Protein AF-A0A4Q6DXS8-F1 (afdb_monomer)

Secondary structure (DSSP, 8-state):
-HHHHHHHHHHHHHHHHHHHHHHHHHHH--S-TT-EEEEEETTEEEEEEEEEE-SSEEEEEEGGG-EEEEEHHHHTTSEEEESSGGG--EEEEEEEEEETTS-HHHHHHHHHHHHHT-TTB-SSSPPEEEEEEE-SSEEEEEEEEEE-------TTTT-

Structure (mmCIF, N/CA/C/O backbone):
data_AF-A0A4Q6DXS8-F1
#
_entry.id   AF-A0A4Q6DXS8-F1
#
loop_
_atom_site.group_PDB
_atom_site.id
_atom_site.type_symbol
_atom_site.label_atom_id
_atom_site.label_alt_id
_atom_site.label_comp_id
_atom_site.label_asym_id
_atom_site.label_entity_id
_atom_site.label_seq_id
_atom_site.pdbx_PDB_ins_code
_atom_site.Cartn_x
_atom_site.Cartn_y
_atom_site.Cartn_z
_atom_site.occupancy
_atom_site.B_iso_or_equiv
_atom_site.auth_seq_id
_atom_site.auth_comp_id
_atom_site.auth_asym_id
_atom_site.auth_atom_id
_atom_site.pdbx_PDB_model_num
ATOM 1 N N . SER A 1 1 ? -21.054 8.122 45.263 1.00 76.19 1 SER A N 1
ATOM 2 C CA . SER A 1 1 ? -19.666 8.459 45.643 1.00 76.19 1 SER A CA 1
ATOM 3 C C . SER A 1 1 ? -18.834 8.708 44.399 1.00 76.19 1 SER A C 1
ATOM 5 O O . SER A 1 1 ? -18.835 7.849 43.529 1.00 76.19 1 SER A O 1
ATOM 7 N N . ALA A 1 2 ? -18.135 9.845 44.302 1.00 85.38 2 ALA A N 1
ATOM 8 C CA . ALA A 1 2 ? -17.324 10.220 43.131 1.00 85.38 2 ALA A CA 1
ATOM 9 C C . ALA A 1 2 ? -16.310 9.135 42.710 1.00 85.38 2 ALA A C 1
ATOM 11 O O . ALA A 1 2 ? -16.113 8.892 41.526 1.00 85.38 2 ALA A O 1
ATOM 12 N N . VAL A 1 3 ? -15.748 8.411 43.683 1.00 88.06 3 VAL A N 1
ATOM 13 C CA . VAL A 1 3 ? -14.822 7.286 43.464 1.00 88.06 3 VAL A CA 1
ATOM 14 C C . VAL A 1 3 ? -15.449 6.165 42.624 1.00 88.06 3 VAL A C 1
ATOM 16 O O . VAL A 1 3 ? -14.801 5.632 41.731 1.00 88.06 3 VAL A O 1
ATOM 19 N N . PHE A 1 4 ? -16.724 5.838 42.854 1.00 89.06 4 PHE A N 1
ATOM 20 C CA . PHE A 1 4 ? -17.423 4.789 42.104 1.00 89.06 4 PHE A CA 1
ATOM 21 C C . PHE A 1 4 ? -17.613 5.178 40.631 1.00 89.06 4 PHE A C 1
ATOM 23 O O . PHE A 1 4 ? -17.382 4.367 39.739 1.00 89.06 4 PHE A O 1
ATOM 30 N N . SER A 1 5 ? -17.945 6.446 40.366 1.00 89.31 5 SER A N 1
ATOM 31 C CA . SER A 1 5 ? -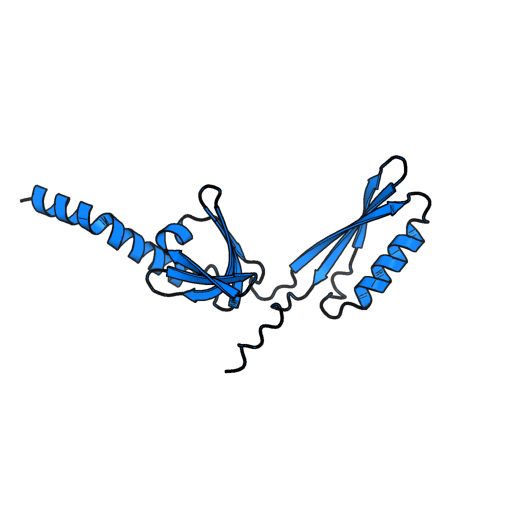18.051 6.981 39.005 1.00 89.31 5 SER A CA 1
ATOM 32 C C . SER A 1 5 ? -16.705 6.977 38.271 1.00 89.31 5 SER A C 1
ATOM 34 O O . SER A 1 5 ? -16.664 6.651 37.088 1.00 89.31 5 SER A O 1
ATOM 36 N N . VAL A 1 6 ? -15.601 7.283 38.965 1.00 91.44 6 VAL A N 1
ATOM 37 C CA . VAL A 1 6 ? -14.244 7.226 38.391 1.00 91.44 6 VAL A CA 1
ATOM 38 C C . VAL A 1 6 ? -13.851 5.792 38.034 1.00 91.44 6 VAL A C 1
ATOM 40 O O . VAL A 1 6 ? -13.350 5.561 36.938 1.00 91.44 6 VAL A O 1
ATOM 43 N N . ILE A 1 7 ? -14.125 4.819 38.910 1.00 91.69 7 ILE A N 1
ATOM 44 C CA . ILE A 1 7 ? -13.831 3.399 38.653 1.00 91.69 7 ILE A CA 1
ATOM 45 C C . ILE A 1 7 ? -14.595 2.894 37.423 1.00 91.69 7 ILE A C 1
ATOM 47 O O . ILE A 1 7 ? -14.007 2.244 36.561 1.00 91.69 7 ILE A O 1
ATOM 51 N N . ILE A 1 8 ? -15.883 3.234 37.305 1.00 91.06 8 ILE A N 1
ATOM 52 C CA . ILE A 1 8 ? -16.688 2.884 36.125 1.00 91.06 8 ILE A CA 1
ATOM 53 C C . ILE A 1 8 ? -16.129 3.550 34.863 1.00 91.06 8 ILE A C 1
ATOM 55 O O . ILE A 1 8 ? -16.018 2.897 33.827 1.00 91.06 8 ILE A O 1
ATOM 59 N N . GLY A 1 9 ? -15.748 4.828 34.943 1.00 89.12 9 GLY A N 1
ATOM 60 C CA . GLY A 1 9 ? -15.155 5.553 33.820 1.00 89.12 9 GLY A CA 1
ATOM 61 C C . GLY A 1 9 ? -13.860 4.910 33.320 1.00 89.12 9 GLY A C 1
ATOM 62 O O . GLY A 1 9 ? -13.707 4.706 32.120 1.00 89.12 9 GLY A O 1
ATOM 63 N N . LEU A 1 10 ? -12.968 4.523 34.235 1.00 90.12 10 LEU A N 1
ATOM 64 C CA . LEU A 1 10 ? -11.721 3.826 33.908 1.00 90.12 10 LEU A CA 1
ATOM 65 C C . LEU A 1 10 ? -11.979 2.440 33.302 1.00 90.12 10 LEU A C 1
ATOM 67 O O . LEU A 1 10 ? -11.331 2.072 32.327 1.00 90.12 10 LEU A O 1
ATOM 71 N N . ALA A 1 11 ? -12.961 1.695 33.821 1.00 89.62 11 ALA A N 1
ATOM 72 C CA . ALA A 1 11 ? -13.328 0.386 33.280 1.00 89.62 11 ALA A CA 1
ATOM 73 C C . ALA A 1 11 ? -13.914 0.469 31.857 1.00 89.62 11 ALA A C 1
ATOM 75 O O . ALA A 1 11 ? -13.703 -0.427 31.043 1.00 89.62 11 ALA A O 1
ATOM 76 N N . LEU A 1 12 ? -14.645 1.545 31.544 1.00 90.94 12 LEU A N 1
ATOM 77 C CA . LEU A 1 12 ? -15.264 1.757 30.232 1.00 90.94 12 LEU A CA 1
ATOM 78 C C . LEU A 1 12 ? -14.372 2.503 29.236 1.00 90.94 12 LEU A C 1
ATOM 80 O O . LEU A 1 12 ? -14.715 2.555 28.053 1.00 90.94 12 LEU A O 1
ATOM 84 N N . GLN A 1 13 ? -13.248 3.068 29.680 1.00 88.56 13 GLN A N 1
ATOM 85 C CA . GLN A 1 13 ? -12.377 3.915 28.864 1.00 88.56 13 GLN A CA 1
ATOM 86 C C . GLN A 1 13 ? -11.966 3.233 27.551 1.00 88.56 13 GLN A C 1
ATOM 88 O O . GLN A 1 13 ? -12.046 3.840 26.482 1.00 88.56 13 GLN A O 1
ATOM 93 N N . ASP A 1 14 ? -11.591 1.954 27.610 1.00 84.44 14 ASP A N 1
ATOM 94 C CA . ASP A 1 14 ? -11.161 1.200 26.430 1.00 84.44 14 ASP A CA 1
ATOM 95 C C . ASP A 1 14 ? -12.302 0.874 25.462 1.00 84.44 14 ASP A C 1
ATOM 97 O O . ASP A 1 14 ? -12.127 0.965 24.239 1.00 84.44 14 ASP A O 1
ATOM 101 N N . THR A 1 15 ? -13.478 0.534 25.992 1.00 84.38 15 THR A N 1
ATOM 102 C CA . THR A 1 15 ? -14.677 0.245 25.195 1.00 84.38 15 THR A CA 1
ATOM 103 C C . THR A 1 15 ? -15.159 1.502 24.482 1.00 84.38 15 THR A C 1
ATOM 105 O O . THR A 1 15 ? -15.367 1.482 23.269 1.00 84.38 15 THR A O 1
ATOM 108 N N . LEU A 1 16 ? -15.269 2.616 25.211 1.00 85.69 16 LEU A N 1
ATOM 109 C CA . LEU A 1 16 ? -15.656 3.911 24.652 1.00 85.69 16 LEU A CA 1
ATOM 110 C C . LEU A 1 16 ? -14.643 4.389 23.609 1.00 85.69 16 LEU A C 1
ATOM 112 O O . LEU A 1 16 ? -15.040 4.812 22.528 1.00 85.69 16 LEU A O 1
ATOM 116 N N . GLY A 1 17 ? -13.342 4.244 23.880 1.00 84.69 17 GLY A N 1
ATOM 117 C CA . GLY A 1 17 ? -12.298 4.575 22.910 1.00 84.69 17 GLY A CA 1
ATOM 118 C C . GLY A 1 17 ? -12.410 3.766 21.615 1.00 84.69 17 GLY A C 1
ATOM 119 O O . GLY A 1 17 ? -12.283 4.320 20.525 1.00 84.69 17 GLY A O 1
ATOM 120 N N . SER A 1 18 ? -12.709 2.468 21.713 1.00 83.50 18 SER A N 1
ATOM 121 C CA . SER A 1 18 ? -12.897 1.605 20.537 1.00 83.50 18 SER A CA 1
ATOM 122 C C . SER A 1 18 ? -14.149 1.972 19.733 1.00 83.50 18 SER A C 1
ATOM 124 O O . SER A 1 18 ? -14.108 1.955 18.503 1.00 83.50 18 SER A O 1
ATOM 126 N N . LEU A 1 19 ? -15.237 2.348 20.415 1.00 84.56 19 LEU A N 1
ATOM 127 C CA . LEU A 1 19 ? -16.470 2.824 19.782 1.00 84.56 19 LEU A CA 1
ATOM 128 C C . LEU A 1 19 ? -16.251 4.145 19.035 1.00 84.56 19 LEU A C 1
ATOM 130 O O . LEU A 1 19 ? -16.610 4.243 17.864 1.00 84.56 19 LEU A O 1
ATOM 134 N N . PHE A 1 20 ? -15.625 5.140 19.672 1.00 86.44 20 PHE A N 1
ATOM 135 C CA . PHE A 1 20 ? -15.349 6.429 19.027 1.00 86.44 20 PHE A CA 1
ATOM 136 C C . PHE A 1 20 ? -14.381 6.299 17.850 1.00 86.44 20 PHE A C 1
ATOM 138 O O . PHE A 1 20 ? -14.582 6.961 16.835 1.00 86.44 20 PHE A O 1
ATOM 145 N N . ALA A 1 21 ? -13.389 5.408 17.938 1.00 83.31 21 ALA A N 1
ATOM 146 C CA . ALA A 1 21 ? -12.510 5.101 16.812 1.00 83.31 21 ALA A CA 1
ATOM 147 C C . ALA A 1 21 ? -13.288 4.519 15.619 1.00 83.31 21 ALA A C 1
ATOM 149 O O . ALA A 1 21 ? -13.093 4.949 14.485 1.00 83.31 21 ALA A O 1
ATOM 150 N N . GLY A 1 22 ? -14.207 3.579 15.867 1.00 79.50 22 GLY A N 1
ATOM 151 C CA . GLY A 1 22 ? -15.081 3.036 14.823 1.00 79.50 22 GLY A CA 1
ATOM 152 C C . GLY A 1 22 ? -15.995 4.091 14.196 1.00 79.50 22 GLY A C 1
ATOM 153 O O . GLY A 1 22 ? -16.123 4.138 12.974 1.00 79.50 22 GLY A O 1
ATOM 154 N N . LEU A 1 23 ? -16.589 4.965 15.015 1.00 83.50 23 LEU A N 1
ATOM 155 C CA . LEU A 1 23 ? -17.447 6.057 14.544 1.00 83.50 23 LEU A CA 1
ATOM 156 C C . LEU A 1 23 ? -16.674 7.089 13.715 1.00 83.50 23 LEU A C 1
ATOM 158 O O . LEU A 1 23 ? -17.142 7.458 12.644 1.00 83.50 23 LEU A O 1
ATOM 162 N N . SER A 1 24 ? -15.494 7.525 14.166 1.00 83.62 24 SER A N 1
ATOM 163 C CA . SER A 1 24 ? -14.647 8.466 13.413 1.00 83.62 24 SER A CA 1
ATOM 164 C C . SER A 1 24 ? -14.281 7.896 12.042 1.00 83.62 24 SER A C 1
ATOM 166 O O . SER A 1 24 ? -14.505 8.560 11.034 1.00 83.62 24 SER A O 1
ATOM 168 N N . LEU A 1 25 ? -13.863 6.628 11.971 1.00 84.25 25 LEU A N 1
ATOM 169 C CA . LEU A 1 25 ? -13.549 5.974 10.697 1.00 84.25 25 LEU A CA 1
ATOM 170 C C . LEU A 1 25 ? -14.760 5.883 9.754 1.00 84.25 25 LEU A C 1
ATOM 172 O O . LEU A 1 25 ? -14.610 6.055 8.546 1.00 84.25 25 LEU A O 1
ATOM 176 N N . GLN A 1 26 ? -15.961 5.631 10.282 1.00 80.38 26 GLN A N 1
ATOM 177 C CA . GLN A 1 26 ? -17.185 5.587 9.471 1.00 80.38 26 GLN A CA 1
ATOM 178 C C . GLN A 1 26 ? -17.666 6.970 9.019 1.00 80.38 26 GLN A C 1
ATOM 180 O O . GLN A 1 26 ? -18.279 7.072 7.957 1.00 80.38 26 GLN A O 1
ATOM 185 N N . LEU A 1 27 ? -17.412 8.018 9.807 1.00 82.44 27 LEU A N 1
ATOM 186 C CA . LEU A 1 27 ? -17.777 9.396 9.475 1.00 82.44 27 LEU A CA 1
ATOM 187 C C . LEU A 1 27 ? -16.808 10.010 8.462 1.00 82.44 27 LEU A C 1
ATOM 189 O O . LEU A 1 27 ? -17.241 10.649 7.507 1.00 82.44 27 LEU A O 1
ATOM 193 N N . GLU A 1 28 ? -15.508 9.805 8.658 1.00 81.12 28 GLU A N 1
ATOM 194 C CA . GLU A 1 28 ? -14.459 10.351 7.794 1.00 81.12 28 GLU A CA 1
ATOM 195 C C . GLU A 1 28 ? -14.302 9.554 6.495 1.00 81.12 28 GLU A C 1
ATOM 197 O O . GLU A 1 28 ? -13.833 10.100 5.499 1.00 81.12 28 GLU A O 1
ATOM 202 N N . GLN A 1 29 ? -14.702 8.275 6.499 1.00 81.94 29 GLN A N 1
ATOM 203 C CA . GLN A 1 29 ? -14.583 7.338 5.374 1.00 81.94 29 GLN A CA 1
ATOM 204 C C . GLN A 1 29 ? -13.247 7.459 4.620 1.00 81.94 29 GLN A C 1
ATOM 206 O O . GLN A 1 29 ? -13.239 7.663 3.401 1.00 81.94 29 GLN A O 1
ATOM 211 N N . PRO A 1 30 ? -12.096 7.318 5.306 1.00 84.50 30 PRO A N 1
ATOM 212 C CA . PRO A 1 30 ? -10.786 7.493 4.676 1.00 84.50 30 PRO A CA 1
ATOM 213 C C . PRO A 1 30 ? -10.496 6.455 3.574 1.00 84.50 30 PRO A C 1
ATOM 215 O O . PRO A 1 30 ? -9.572 6.629 2.781 1.00 84.50 30 PRO A O 1
ATOM 218 N N . PHE A 1 31 ? -11.279 5.377 3.516 1.00 89.62 31 PHE A N 1
ATOM 219 C CA . PHE A 1 31 ? -11.227 4.300 2.531 1.00 89.62 31 PHE A CA 1
ATOM 220 C C . PHE A 1 31 ? -12.620 3.675 2.367 1.00 89.62 31 PHE A C 1
ATOM 222 O O . PHE A 1 31 ? -13.514 3.881 3.192 1.00 89.62 31 PHE A O 1
ATOM 229 N N . ARG A 1 32 ? -12.805 2.879 1.313 1.00 8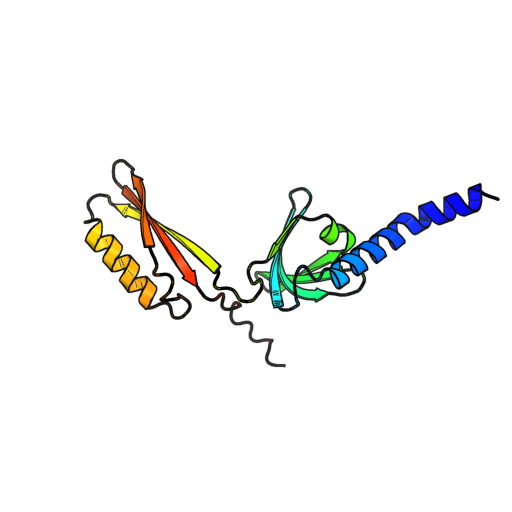8.38 32 ARG A N 1
ATOM 230 C CA . ARG A 1 32 ? -14.061 2.185 1.002 1.00 88.38 32 ARG A CA 1
ATOM 231 C C . ARG A 1 32 ? -13.853 0.679 0.906 1.00 88.38 32 ARG A C 1
ATOM 233 O O . ARG A 1 32 ? -12.745 0.198 0.681 1.00 88.38 32 ARG A O 1
ATOM 240 N N . ILE A 1 33 ? -14.944 -0.076 1.036 1.00 89.88 33 ILE A N 1
ATOM 241 C CA . ILE A 1 33 ? -14.948 -1.500 0.681 1.00 89.88 33 ILE A CA 1
ATOM 242 C C . ILE A 1 33 ? -14.457 -1.642 -0.766 1.00 89.88 33 ILE A C 1
ATOM 244 O O . ILE A 1 33 ? -14.862 -0.883 -1.648 1.00 89.88 33 ILE A O 1
ATOM 248 N N . GLY A 1 34 ? -13.555 -2.594 -0.990 1.00 87.06 34 GLY A N 1
ATOM 249 C CA . GLY A 1 34 ? -12.875 -2.814 -2.260 1.00 87.06 34 GLY A CA 1
ATOM 250 C C . GLY A 1 34 ? -11.547 -2.071 -2.409 1.00 87.06 34 GLY A C 1
ATOM 251 O O . GLY A 1 34 ? -10.788 -2.418 -3.320 1.00 87.06 34 GLY A O 1
ATOM 252 N N . ASP A 1 35 ? -11.217 -1.117 -1.531 1.00 87.81 35 ASP A N 1
ATOM 253 C CA . ASP A 1 35 ? -9.931 -0.434 -1.613 1.00 87.81 35 ASP A CA 1
ATOM 254 C C . ASP A 1 35 ? -8.770 -1.350 -1.229 1.00 87.81 35 ASP A C 1
ATOM 256 O O . ASP A 1 35 ? -8.827 -2.076 -0.239 1.00 87.81 35 ASP A O 1
ATOM 260 N N . TRP A 1 36 ? -7.680 -1.281 -1.992 1.00 88.94 36 TRP A N 1
ATOM 261 C CA . TRP A 1 36 ? -6.405 -1.852 -1.573 1.00 88.94 36 TRP A CA 1
ATOM 262 C C . TRP A 1 36 ? -5.698 -0.874 -0.651 1.00 88.94 36 TRP A C 1
ATOM 264 O O . TRP A 1 36 ? -5.402 0.258 -1.047 1.00 88.94 36 TRP A O 1
ATOM 274 N N . VAL A 1 37 ? -5.393 -1.333 0.558 1.00 92.44 37 VAL A N 1
ATOM 275 C CA . VAL A 1 37 ? -4.765 -0.517 1.591 1.00 92.44 37 VAL A CA 1
ATOM 276 C C . VAL A 1 37 ? -3.530 -1.185 2.170 1.00 92.44 37 VAL A C 1
ATOM 278 O O . VAL A 1 37 ? -3.362 -2.406 2.147 1.00 92.44 37 VAL A O 1
ATOM 281 N N . GLU A 1 38 ? -2.660 -0.352 2.716 1.00 93.94 38 GLU A N 1
ATOM 282 C CA . GLU A 1 38 ? -1.574 -0.755 3.587 1.00 93.94 38 GLU A CA 1
ATOM 283 C C . GLU A 1 38 ? -1.664 0.022 4.894 1.00 93.94 38 GLU A C 1
ATOM 285 O O . GLU A 1 38 ? -1.781 1.246 4.895 1.00 93.94 38 GLU A O 1
ATOM 290 N N . VAL A 1 39 ? -1.613 -0.706 6.002 1.00 95.50 39 VAL A N 1
ATOM 291 C CA . VAL A 1 39 ? -1.719 -0.176 7.359 1.00 95.50 39 VAL A CA 1
ATOM 292 C C . VAL A 1 39 ? -0.384 -0.390 8.053 1.00 95.50 39 VAL A C 1
ATOM 294 O O . VAL A 1 39 ? 0.115 -1.516 8.081 1.00 95.50 39 VAL A O 1
ATOM 297 N N . GLN A 1 40 ? 0.186 0.676 8.613 1.00 95.62 40 GLN A N 1
ATOM 298 C CA . GLN A 1 40 ? 1.434 0.636 9.374 1.00 95.62 40 GLN A CA 1
ATOM 299 C C . GLN A 1 40 ? 1.197 1.115 10.811 1.00 95.62 40 GLN A C 1
ATOM 301 O O . GLN A 1 40 ? 0.696 2.221 11.033 1.00 95.62 40 GLN A O 1
ATOM 306 N N . ASN A 1 41 ? 1.569 0.285 11.789 1.00 95.19 41 ASN A N 1
ATOM 307 C CA . ASN A 1 41 ? 1.453 0.599 13.214 1.00 95.19 41 ASN A CA 1
ATOM 308 C C . ASN A 1 41 ? 2.582 -0.072 14.006 1.00 95.19 41 ASN A C 1
ATOM 310 O O . ASN A 1 41 ? 2.766 -1.281 13.905 1.00 95.19 41 ASN A O 1
ATOM 314 N N . GLY A 1 42 ? 3.359 0.695 14.778 1.00 90.19 42 GLY A N 1
ATOM 315 C CA . GLY A 1 42 ? 4.355 0.131 15.704 1.00 90.19 42 GLY A CA 1
ATOM 316 C C . GLY A 1 42 ? 5.406 -0.790 15.062 1.00 90.19 42 GLY A C 1
ATOM 317 O O . GLY A 1 42 ? 5.865 -1.731 15.701 1.00 90.19 42 GLY A O 1
ATOM 318 N N . GLY A 1 43 ? 5.755 -0.565 13.790 1.00 90.69 43 GLY A N 1
ATOM 319 C CA . GLY A 1 43 ? 6.676 -1.418 13.022 1.00 90.69 43 GLY A CA 1
ATOM 320 C C . GLY A 1 43 ? 6.026 -2.641 12.362 1.00 90.69 43 GLY A C 1
ATOM 321 O O . GLY A 1 43 ? 6.678 -3.329 11.580 1.00 90.69 43 GLY A O 1
ATOM 322 N N . GLN A 1 44 ? 4.742 -2.896 12.619 1.00 92.00 44 GLN A N 1
ATOM 323 C CA . GLN A 1 44 ? 3.951 -3.894 11.906 1.00 92.00 44 GLN A CA 1
ATOM 324 C C . GLN A 1 44 ? 3.325 -3.278 10.655 1.00 92.00 44 GLN A C 1
ATOM 326 O O . GLN A 1 44 ? 2.950 -2.102 10.637 1.00 92.00 44 GLN A O 1
ATOM 331 N N . LYS A 1 45 ? 3.220 -4.089 9.601 1.00 93.81 45 LYS A N 1
ATOM 332 C CA . LYS A 1 45 ? 2.655 -3.700 8.312 1.00 93.81 45 LYS A CA 1
ATOM 333 C C . LYS A 1 45 ? 1.696 -4.776 7.826 1.00 93.81 45 LYS A C 1
ATOM 335 O O . LYS A 1 45 ? 2.084 -5.934 7.688 1.00 93.81 45 LYS A O 1
ATOM 340 N N . TRP A 1 46 ? 0.473 -4.369 7.513 1.00 94.81 46 TRP A N 1
ATOM 341 C CA . TRP A 1 46 ? -0.546 -5.222 6.906 1.00 94.81 46 TRP A CA 1
ATOM 342 C C . TRP A 1 46 ? -0.957 -4.644 5.562 1.00 94.81 46 TRP A C 1
ATOM 344 O O . TRP A 1 46 ? -1.107 -3.432 5.426 1.00 94.81 46 TRP A O 1
ATOM 354 N N . SER A 1 47 ? -1.152 -5.498 4.563 1.00 93.94 47 SER A N 1
ATOM 355 C CA . SER A 1 47 ? -1.601 -5.080 3.235 1.00 93.94 47 SER A CA 1
ATOM 356 C C . SER A 1 47 ? -2.696 -6.013 2.751 1.00 93.94 47 SER A C 1
ATOM 358 O O . SER A 1 47 ? -2.555 -7.231 2.861 1.00 93.94 47 SER A O 1
ATOM 360 N N . GLY A 1 48 ? -3.769 -5.444 2.213 1.00 92.75 48 GLY A N 1
ATOM 361 C CA . GLY A 1 48 ? -4.909 -6.211 1.729 1.00 92.75 48 GLY A CA 1
ATOM 362 C C . GLY A 1 48 ? -6.012 -5.333 1.153 1.00 92.75 48 GLY A C 1
ATOM 363 O O . GLY A 1 48 ? -5.962 -4.105 1.240 1.00 92.75 48 GLY A O 1
ATOM 364 N N . GLN A 1 49 ? -7.014 -5.981 0.569 1.00 92.44 49 GLN A N 1
ATOM 365 C CA . GLN A 1 49 ? -8.233 -5.337 0.093 1.00 92.44 49 GLN A CA 1
ATOM 366 C C . GLN A 1 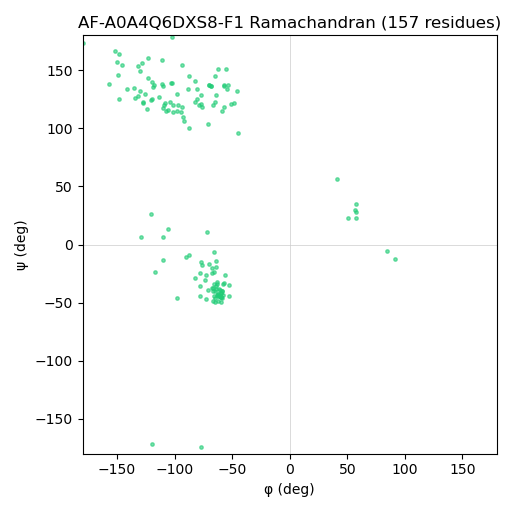49 ? -9.275 -5.270 1.209 1.00 92.44 49 GLN A C 1
ATOM 368 O O . GLN A 1 49 ? -9.523 -6.279 1.867 1.00 92.44 49 GLN A O 1
ATOM 373 N N . ILE A 1 50 ? -9.921 -4.121 1.399 1.00 93.25 50 ILE A N 1
ATOM 374 C CA . ILE A 1 50 ? -11.005 -3.974 2.376 1.00 93.25 50 ILE A CA 1
ATOM 375 C C . ILE A 1 50 ? -12.211 -4.806 1.945 1.00 93.25 50 ILE A C 1
ATOM 377 O O . ILE A 1 50 ? -12.783 -4.563 0.884 1.00 93.25 50 ILE A O 1
ATOM 381 N N . GLN A 1 51 ? -12.605 -5.753 2.791 1.00 94.44 51 GLN A N 1
ATOM 382 C CA . GLN A 1 51 ? -13.776 -6.609 2.590 1.00 94.44 51 GLN A CA 1
ATOM 383 C C . GLN A 1 51 ? -14.992 -6.094 3.351 1.00 94.44 51 GLN A C 1
ATOM 385 O O . GLN A 1 51 ? -16.088 -6.002 2.811 1.00 94.44 51 GLN A O 1
ATOM 390 N N . GLU A 1 52 ? -14.783 -5.728 4.612 1.00 92.31 52 GLU A N 1
ATOM 391 C CA . GLU A 1 52 ? -15.846 -5.318 5.520 1.00 92.31 52 GLU A CA 1
ATOM 392 C C . GLU A 1 52 ? -15.301 -4.295 6.517 1.00 92.31 52 GLU A C 1
ATOM 394 O O . GLU A 1 52 ? -14.148 -4.373 6.954 1.00 92.31 52 GLU A O 1
ATOM 399 N N . VAL A 1 53 ? -16.154 -3.351 6.908 1.00 90.94 53 VAL A N 1
ATOM 400 C CA . VAL A 1 53 ? -15.928 -2.455 8.041 1.00 90.94 53 VAL A CA 1
ATOM 401 C C . VAL A 1 53 ? -17.152 -2.551 8.939 1.00 90.94 53 VAL A C 1
ATOM 403 O O . VAL A 1 53 ? -18.265 -2.271 8.496 1.00 90.94 53 VAL A O 1
ATOM 406 N N . ASN A 1 54 ? -16.958 -2.924 10.202 1.00 88.50 54 ASN A N 1
ATOM 407 C CA . ASN A 1 54 ? -18.024 -2.899 11.198 1.00 88.50 54 ASN A CA 1
ATOM 408 C C . ASN A 1 54 ? -17.672 -1.970 12.363 1.00 88.50 54 ASN A C 1
ATOM 410 O O . ASN A 1 54 ? -16.707 -1.204 12.316 1.00 88.50 54 ASN A O 1
ATOM 414 N N . TRP A 1 55 ? -18.487 -1.994 13.417 1.00 82.75 55 TRP A N 1
ATOM 415 C CA . TRP A 1 55 ? -18.359 -1.054 14.529 1.00 82.75 55 TRP A CA 1
ATOM 416 C C . TRP A 1 55 ? -17.057 -1.213 15.337 1.00 82.75 55 TRP A C 1
ATOM 418 O O . TRP A 1 55 ? -16.614 -0.244 15.951 1.00 82.75 55 TRP A O 1
ATOM 428 N N . ARG A 1 56 ? -16.407 -2.388 15.322 1.00 86.12 56 ARG A N 1
ATOM 429 C CA . ARG A 1 56 ? -15.199 -2.663 16.130 1.00 86.12 56 ARG A CA 1
ATOM 430 C C . ARG A 1 56 ? -13.939 -2.967 15.328 1.00 86.12 56 ARG A C 1
ATOM 432 O O . ARG A 1 56 ? -12.846 -2.833 15.880 1.00 86.12 56 ARG A O 1
ATOM 439 N N . ALA A 1 57 ? -14.064 -3.427 14.087 1.00 92.62 57 ALA A N 1
ATOM 440 C CA . ALA A 1 57 ? -12.926 -3.858 13.288 1.00 92.62 57 ALA A CA 1
ATOM 441 C C . ALA A 1 57 ? -13.142 -3.659 11.783 1.00 92.62 57 ALA A C 1
ATOM 443 O O . ALA A 1 57 ? -14.272 -3.670 11.287 1.00 92.62 57 ALA A O 1
ATOM 444 N N . THR A 1 58 ? -12.016 -3.580 11.081 1.00 94.12 58 THR A N 1
ATOM 445 C CA . THR A 1 58 ? -11.908 -3.614 9.624 1.00 94.12 58 THR A CA 1
ATOM 446 C C . THR A 1 58 ? -11.270 -4.930 9.197 1.00 94.12 58 THR A C 1
ATOM 448 O O . THR A 1 58 ? -10.280 -5.376 9.783 1.00 94.12 58 THR A O 1
ATOM 451 N N . PHE A 1 59 ? -11.835 -5.543 8.163 1.00 95.88 59 PHE A N 1
ATOM 452 C CA . PHE A 1 59 ? -11.423 -6.834 7.627 1.00 95.88 59 PHE A CA 1
ATOM 453 C C . PHE A 1 59 ? -10.744 -6.616 6.282 1.00 95.88 59 PHE A C 1
ATOM 455 O O . PHE A 1 59 ? -11.342 -6.058 5.359 1.00 95.88 59 PHE A O 1
ATOM 462 N N . LEU A 1 60 ? -9.496 -7.062 6.173 1.00 95.88 60 LEU A N 1
ATOM 463 C CA . LEU A 1 60 ? -8.728 -7.036 4.937 1.00 95.88 60 LEU A CA 1
ATOM 464 C C . LEU A 1 60 ? -8.526 -8.460 4.426 1.00 95.88 60 LEU A C 1
ATOM 466 O O . LEU A 1 60 ? -8.183 -9.354 5.197 1.00 95.88 60 LEU A O 1
ATOM 470 N N . LEU A 1 61 ? -8.663 -8.657 3.121 1.00 95.06 61 LEU A N 1
ATOM 471 C CA . LEU A 1 61 ? -8.164 -9.847 2.444 1.00 95.06 61 LEU A CA 1
ATOM 472 C C . LEU A 1 61 ? -6.746 -9.556 1.952 1.00 95.06 61 LEU A C 1
ATOM 474 O O . LEU A 1 61 ? -6.551 -8.757 1.034 1.00 95.06 61 LEU A O 1
ATOM 478 N N . GLY A 1 62 ? -5.760 -10.143 2.621 1.00 91.62 62 GLY A N 1
ATOM 479 C CA . GLY A 1 62 ? -4.353 -10.033 2.264 1.00 91.62 62 GLY A CA 1
ATOM 480 C C . GLY A 1 62 ? -3.972 -10.911 1.074 1.00 91.62 62 GLY A C 1
ATOM 481 O O . GLY A 1 62 ? -4.803 -11.562 0.442 1.00 91.62 62 GLY A O 1
ATOM 482 N N . TYR A 1 63 ? -2.676 -10.945 0.774 1.00 86.56 63 TYR A N 1
ATOM 483 C CA . TYR A 1 63 ? -2.131 -11.884 -0.207 1.00 86.56 63 TYR A CA 1
ATOM 484 C C . TYR A 1 63 ? -2.342 -13.336 0.246 1.00 86.56 63 TYR A C 1
ATOM 486 O O . TYR A 1 63 ? -2.375 -13.616 1.445 1.00 86.56 63 TYR A O 1
ATOM 494 N N . SER A 1 64 ? -2.456 -14.254 -0.716 1.00 87.50 64 SER A N 1
ATOM 495 C CA . SER A 1 64 ? -2.688 -15.685 -0.457 1.00 87.50 64 SER A CA 1
ATOM 496 C C . SER A 1 64 ? -3.959 -15.971 0.359 1.00 87.50 64 SER A C 1
ATOM 498 O O . SER A 1 64 ? -3.966 -16.877 1.187 1.00 87.50 64 SER A O 1
ATOM 500 N N . ASP A 1 65 ? -5.013 -15.175 0.144 1.00 84.31 65 ASP A N 1
ATOM 501 C CA . ASP A 1 65 ? -6.345 -15.327 0.750 1.00 84.31 65 ASP A CA 1
ATOM 502 C C . ASP A 1 65 ? -6.371 -15.318 2.291 1.00 84.31 65 ASP A C 1
ATOM 504 O O . ASP A 1 65 ? -7.263 -15.879 2.928 1.00 84.31 65 ASP A O 1
ATOM 508 N N . VAL A 1 66 ? -5.404 -14.644 2.921 1.00 91.19 66 VAL A N 1
ATOM 509 C CA . VAL A 1 66 ? -5.359 -14.506 4.383 1.00 91.19 66 VAL A CA 1
ATOM 510 C C . VAL A 1 66 ? -6.308 -13.401 4.845 1.00 91.19 66 VAL A C 1
ATOM 512 O O . VAL A 1 66 ? -6.179 -12.248 4.432 1.00 91.19 66 VAL A O 1
ATOM 515 N N . LEU A 1 67 ? -7.223 -13.725 5.762 1.00 95.56 67 LEU A N 1
ATOM 516 C CA . LEU A 1 67 ? -8.073 -12.736 6.425 1.00 95.56 67 LEU A CA 1
ATOM 517 C C . LEU A 1 67 ? -7.299 -12.023 7.542 1.00 95.56 67 LEU A C 1
ATOM 519 O O . LEU A 1 67 ? -6.867 -12.643 8.513 1.00 95.56 67 LEU A O 1
ATOM 523 N N . ILE A 1 68 ? -7.167 -10.705 7.428 1.00 96.44 68 ILE A N 1
ATOM 524 C CA . ILE A 1 68 ? -6.522 -9.839 8.414 1.00 96.44 68 ILE A CA 1
ATOM 525 C C . ILE A 1 68 ? -7.608 -9.006 9.092 1.00 96.44 68 ILE A C 1
ATOM 527 O O . ILE A 1 68 ? -8.311 -8.237 8.440 1.00 96.44 68 ILE A O 1
ATOM 531 N N . VAL A 1 69 ? -7.739 -9.137 10.411 1.00 96.50 69 VAL A N 1
ATOM 532 C CA . VAL A 1 69 ? -8.730 -8.398 11.206 1.00 96.50 69 VAL A CA 1
ATOM 533 C C . VAL A 1 69 ? -8.015 -7.334 12.027 1.00 96.50 69 VAL A C 1
ATOM 535 O O . VAL A 1 69 ? -7.239 -7.664 12.922 1.00 96.50 69 VAL A O 1
ATOM 538 N N . ILE A 1 70 ? -8.281 -6.058 11.741 1.00 95.12 70 ILE A N 1
ATOM 539 C CA . ILE A 1 70 ? -7.648 -4.924 12.423 1.00 95.12 70 ILE A CA 1
ATOM 540 C C . ILE A 1 70 ? -8.693 -4.215 13.294 1.00 95.12 70 ILE A C 1
ATOM 542 O O . ILE A 1 70 ? -9.670 -3.689 12.757 1.00 95.12 70 ILE A O 1
ATOM 546 N N . PRO A 1 71 ? -8.519 -4.164 14.628 1.00 93.81 71 PRO A N 1
ATOM 547 C CA . PRO A 1 71 ? -9.379 -3.371 15.501 1.00 93.81 71 PRO A CA 1
ATOM 548 C C . PRO A 1 71 ? -9.397 -1.895 15.089 1.00 93.81 71 PRO A C 1
ATOM 550 O O . PRO A 1 71 ? -8.343 -1.294 14.876 1.00 93.81 71 PRO A O 1
ATOM 553 N N . ASN A 1 72 ? -10.580 -1.281 15.072 1.00 91.31 72 ASN A N 1
ATOM 554 C CA . ASN A 1 72 ? -10.760 0.120 14.676 1.00 91.31 72 ASN A CA 1
ATOM 555 C C . ASN A 1 72 ? -9.922 1.076 15.535 1.00 91.31 72 ASN A C 1
ATOM 557 O O . ASN A 1 72 ? -9.383 2.047 15.020 1.00 91.31 72 ASN A O 1
ATOM 561 N N . LYS A 1 73 ? -9.733 0.763 16.825 1.00 90.50 73 LYS A N 1
ATOM 562 C CA . LYS A 1 73 ? -8.857 1.519 17.738 1.00 90.50 73 LYS A CA 1
ATOM 563 C C . LYS A 1 73 ? -7.401 1.572 17.253 1.00 90.50 73 LYS A C 1
ATOM 565 O O . LYS A 1 73 ? -6.756 2.612 17.351 1.00 90.50 73 LYS A O 1
ATOM 570 N N . ILE A 1 74 ? -6.889 0.462 16.720 1.00 91.88 74 ILE A N 1
ATOM 571 C CA . ILE A 1 74 ? -5.537 0.401 16.147 1.00 91.88 74 ILE A CA 1
ATOM 572 C C . ILE A 1 74 ? -5.532 1.159 14.823 1.00 91.88 74 ILE A C 1
ATOM 574 O O . ILE A 1 74 ? -4.678 2.012 14.600 1.00 91.88 74 ILE A O 1
ATOM 578 N N . LEU A 1 75 ? -6.524 0.906 13.970 1.00 92.56 75 LEU A N 1
ATOM 579 C CA . LEU A 1 75 ? -6.624 1.521 12.650 1.00 92.56 75 LEU A CA 1
ATOM 580 C C . LEU A 1 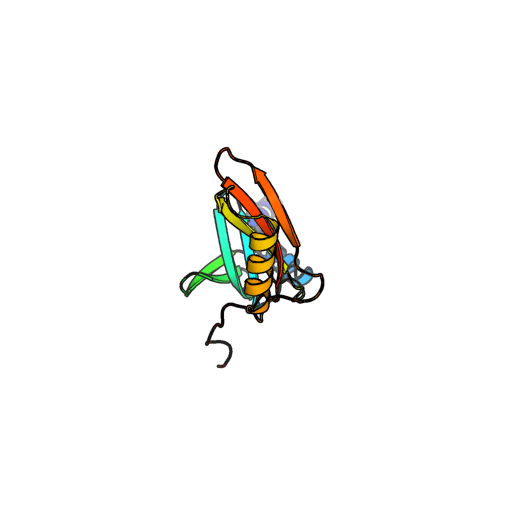75 ? -6.697 3.057 12.720 1.00 92.56 75 LEU A C 1
ATOM 582 O O . LEU A 1 75 ? -5.987 3.725 11.979 1.00 92.56 75 LEU A O 1
ATOM 586 N N . ALA A 1 76 ? -7.463 3.608 13.666 1.00 89.12 76 ALA A N 1
ATOM 587 C CA . ALA A 1 76 ? -7.621 5.050 13.882 1.00 89.12 76 ALA A CA 1
ATOM 588 C C . ALA A 1 76 ? -6.331 5.768 14.316 1.00 89.12 76 ALA A C 1
ATOM 590 O O . ALA A 1 76 ? -6.226 6.981 14.182 1.00 89.12 76 ALA A O 1
ATOM 591 N N . THR A 1 77 ? -5.343 5.034 14.833 1.00 89.38 77 THR A N 1
ATOM 592 C CA . THR A 1 77 ? -4.028 5.579 15.217 1.00 89.38 77 THR A CA 1
ATOM 593 C C . THR A 1 77 ? -2.905 5.118 14.285 1.00 89.38 77 THR A C 1
ATOM 595 O O 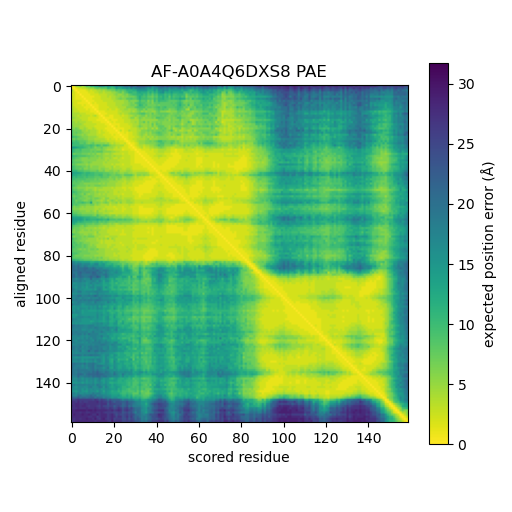. THR A 1 77 ? -1.732 5.385 14.540 1.00 89.38 77 THR A O 1
ATOM 598 N N . SER A 1 78 ? -3.246 4.413 13.203 1.00 92.62 78 SER A N 1
ATOM 599 C CA . SER A 1 78 ? -2.290 3.886 12.229 1.00 92.62 78 SER A CA 1
ATOM 600 C C . SER A 1 78 ? -2.095 4.835 11.055 1.00 92.62 78 SER A C 1
ATOM 602 O O . SER A 1 78 ? -3.001 5.569 10.665 1.00 92.62 78 SER A O 1
ATOM 604 N N . GLN A 1 79 ? -0.930 4.753 10.414 1.00 93.56 79 GLN A N 1
ATOM 605 C CA . GLN A 1 79 ? -0.765 5.323 9.083 1.00 93.56 79 GLN A CA 1
ATOM 606 C C . GLN A 1 79 ? -1.427 4.394 8.059 1.00 93.56 79 GLN A C 1
ATOM 608 O O . GLN A 1 79 ? -1.139 3.195 8.034 1.00 93.56 79 GLN A O 1
ATOM 613 N N . ILE A 1 80 ? -2.287 4.947 7.202 1.00 92.50 80 ILE A N 1
ATOM 614 C CA . ILE A 1 80 ? -3.018 4.192 6.178 1.00 92.50 80 ILE A CA 1
ATOM 615 C C . ILE A 1 80 ? -2.660 4.738 4.798 1.00 92.50 80 ILE A C 1
ATOM 617 O O . ILE A 1 80 ? -2.818 5.926 4.522 1.00 92.50 80 ILE A O 1
ATOM 621 N N . VAL A 1 81 ? -2.181 3.861 3.922 1.00 90.44 81 VAL A N 1
ATOM 622 C CA . VAL A 1 81 ? -1.921 4.156 2.512 1.00 90.44 81 VAL A CA 1
ATOM 623 C C . VAL A 1 81 ? -3.014 3.500 1.684 1.00 90.44 81 VAL A C 1
ATOM 625 O O . VAL A 1 81 ? -3.113 2.277 1.653 1.00 90.44 81 VAL A O 1
ATOM 628 N N . VAL A 1 82 ? -3.822 4.304 0.996 1.00 88.56 82 VAL A N 1
ATOM 629 C CA . VAL A 1 82 ? -4.879 3.816 0.101 1.00 88.56 82 VAL A CA 1
ATOM 630 C C . VAL A 1 82 ? -4.363 3.837 -1.334 1.00 88.56 82 VAL A C 1
ATOM 632 O O . VAL A 1 82 ? -4.076 4.896 -1.890 1.00 88.56 82 VAL A O 1
ATOM 635 N N . PHE A 1 83 ? -4.227 2.667 -1.955 1.00 82.81 83 PHE A N 1
ATOM 636 C CA . PHE A 1 83 ? -3.671 2.552 -3.304 1.00 82.81 83 PHE A CA 1
ATOM 637 C C . PHE A 1 83 ? -4.698 2.830 -4.402 1.00 82.81 83 PHE A C 1
ATOM 639 O O . PHE A 1 83 ? -4.319 3.277 -5.482 1.00 82.81 83 PHE A O 1
ATOM 646 N N . THR A 1 84 ? -5.977 2.569 -4.144 1.00 74.12 84 THR A N 1
ATOM 647 C CA . THR A 1 84 ? -7.078 2.629 -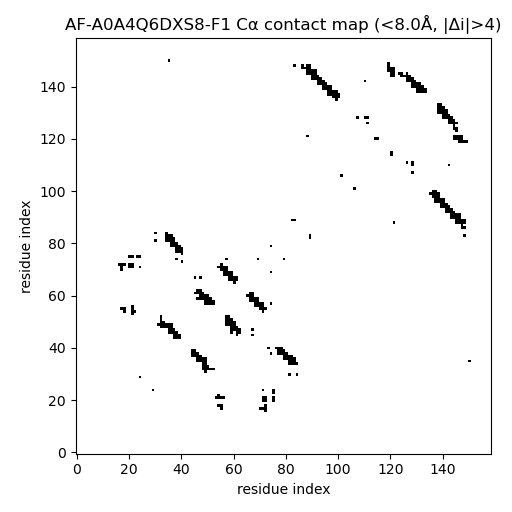5.125 1.00 74.12 84 THR A CA 1
ATOM 648 C C . THR A 1 84 ? -7.983 3.848 -4.962 1.00 74.12 84 THR A C 1
ATOM 650 O O . THR A 1 84 ? -9.039 3.909 -5.590 1.00 74.12 84 THR A O 1
ATOM 653 N N . TYR A 1 85 ? -7.553 4.839 -4.176 1.00 73.25 85 TYR A N 1
ATOM 654 C CA . TYR A 1 85 ? -8.340 6.024 -3.846 1.00 73.25 85 TYR A CA 1
ATOM 655 C C . TYR A 1 85 ? -8.908 6.707 -5.106 1.00 73.25 85 TYR A C 1
ATOM 657 O O . TYR A 1 85 ? -8.173 7.092 -6.024 1.00 73.25 85 TYR A O 1
ATOM 665 N N . GLU A 1 86 ? -10.239 6.819 -5.155 1.00 69.06 86 GLU A N 1
ATOM 666 C CA . GLU A 1 86 ? -11.026 7.380 -6.268 1.00 69.06 86 GLU A CA 1
ATOM 667 C C . GLU A 1 86 ? -10.822 6.708 -7.642 1.00 69.06 86 GLU A C 1
ATOM 669 O O . GLU A 1 86 ? -11.048 7.335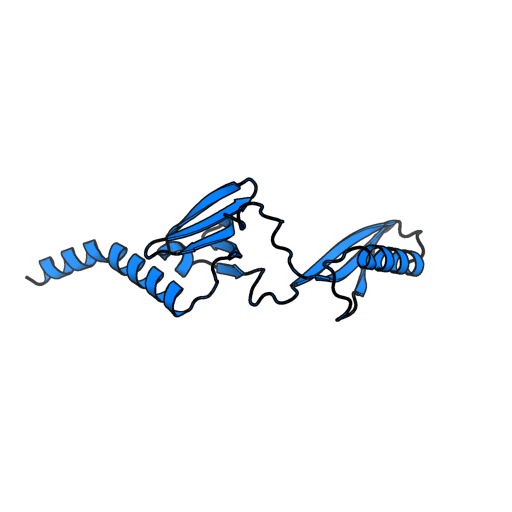 -8.677 1.00 69.06 86 GLU A O 1
ATOM 674 N N . ALA A 1 87 ? -10.365 5.449 -7.686 1.00 64.19 87 ALA A N 1
ATOM 675 C CA . ALA A 1 87 ? -10.021 4.749 -8.930 1.00 64.19 87 ALA A CA 1
ATOM 676 C C . ALA A 1 87 ? -9.071 5.560 -9.839 1.00 64.19 87 ALA A C 1
ATOM 678 O O . ALA A 1 87 ? -9.010 5.359 -11.060 1.00 64.19 87 ALA A O 1
ATOM 679 N N . ARG A 1 88 ? -8.315 6.500 -9.252 1.00 67.12 88 ARG A N 1
ATOM 680 C CA . ARG A 1 88 ? -7.415 7.359 -10.010 1.00 67.12 88 ARG A CA 1
ATOM 681 C C . ARG A 1 88 ? -6.271 6.504 -10.546 1.00 67.12 88 ARG A C 1
ATOM 683 O O . ARG A 1 88 ? -5.694 5.710 -9.802 1.00 67.12 88 ARG A O 1
ATOM 690 N N . PRO A 1 89 ? -5.880 6.682 -11.816 1.00 68.75 89 PRO A N 1
ATOM 691 C CA . PRO A 1 89 ? -4.746 5.963 -12.369 1.00 68.75 89 PRO A CA 1
ATOM 692 C C . PRO A 1 89 ? -3.484 6.268 -11.561 1.00 68.75 89 PRO A C 1
ATOM 694 O O . PRO A 1 89 ? -3.013 7.416 -11.528 1.00 68.75 89 PRO A O 1
ATOM 697 N N . GLY A 1 90 ? -2.957 5.239 -10.901 1.00 74.06 90 GLY A N 1
ATOM 698 C CA . GLY A 1 90 ? -1.793 5.346 -10.037 1.00 74.06 90 GLY A CA 1
ATOM 699 C C . GLY A 1 90 ? -0.549 5.632 -10.865 1.00 74.06 90 GLY A C 1
ATOM 700 O O . GLY A 1 90 ? -0.336 5.017 -11.912 1.00 74.06 90 GLY A O 1
ATOM 701 N N . ARG A 1 91 ? 0.295 6.563 -10.406 1.00 80.81 91 ARG A N 1
ATOM 702 C CA . ARG A 1 91 ? 1.627 6.745 -10.990 1.00 80.81 91 ARG A CA 1
ATOM 703 C C . ARG A 1 91 ? 2.518 5.616 -10.488 1.00 80.81 91 ARG A C 1
ATOM 705 O O . ARG A 1 91 ? 2.757 5.495 -9.292 1.00 80.81 91 ARG A O 1
ATOM 712 N N . ARG A 1 92 ? 3.009 4.797 -11.407 1.00 84.81 92 ARG A N 1
ATOM 713 C CA . ARG A 1 92 ? 3.919 3.687 -11.135 1.00 84.81 92 ARG A CA 1
ATOM 714 C C . ARG A 1 92 ? 5.292 4.004 -11.705 1.00 84.81 92 ARG A C 1
ATOM 716 O O . ARG A 1 92 ? 5.439 4.851 -12.593 1.00 84.81 92 ARG A O 1
ATOM 723 N N . SER A 1 93 ? 6.303 3.330 -11.172 1.00 88.25 93 SER A N 1
ATOM 724 C CA . SER A 1 93 ? 7.634 3.346 -11.758 1.00 88.25 93 SER A CA 1
ATOM 725 C C . SER A 1 93 ? 8.284 1.978 -11.675 1.00 88.25 93 SER A C 1
ATOM 727 O O . SER A 1 93 ? 8.280 1.394 -10.595 1.00 88.25 93 SER A O 1
ATOM 729 N N . GLN A 1 94 ? 8.882 1.524 -12.770 1.00 90.44 94 GLN A N 1
ATOM 730 C CA . GLN A 1 94 ? 9.699 0.313 -12.812 1.00 90.44 94 GLN A CA 1
ATOM 731 C C . GLN A 1 94 ? 11.127 0.683 -13.208 1.00 90.44 94 GLN A C 1
ATOM 733 O O . GLN A 1 94 ? 11.317 1.508 -14.100 1.00 90.44 94 GLN 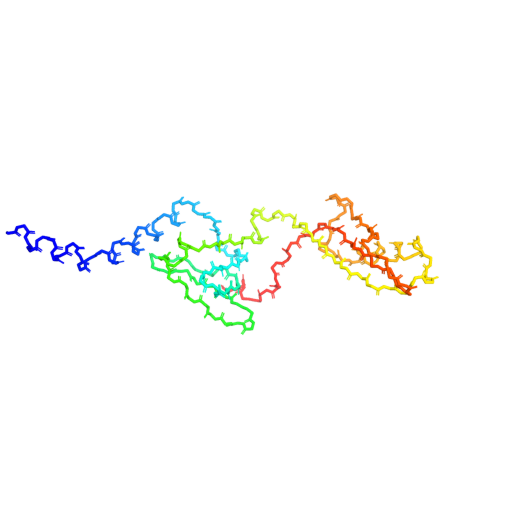A O 1
ATOM 738 N N . ALA A 1 95 ? 12.116 0.097 -12.538 1.00 93.44 95 ALA A N 1
ATOM 739 C CA . ALA A 1 95 ? 13.524 0.264 -12.879 1.00 93.44 95 ALA A CA 1
ATOM 740 C C . ALA A 1 95 ? 14.043 -0.981 -13.606 1.00 93.44 95 ALA A C 1
ATOM 742 O O . ALA A 1 95 ? 13.711 -2.104 -13.221 1.00 93.44 95 ALA A O 1
ATOM 743 N N . PHE A 1 96 ? 14.856 -0.760 -14.635 1.00 95.00 96 PHE A N 1
ATOM 744 C CA . PHE A 1 96 ? 15.539 -1.787 -15.412 1.00 95.00 96 PHE A CA 1
ATOM 745 C C . PHE A 1 96 ? 17.018 -1.443 -15.443 1.00 95.00 96 PHE A C 1
ATOM 747 O O . PHE A 1 96 ? 17.386 -0.355 -15.884 1.00 95.00 96 PHE A O 1
ATOM 754 N N . ARG A 1 97 ? 17.860 -2.360 -14.974 1.00 96.00 97 ARG A N 1
ATOM 755 C CA . ARG A 1 97 ? 19.312 -2.229 -15.059 1.00 96.00 97 ARG A CA 1
ATOM 756 C C . ARG A 1 97 ? 19.789 -3.015 -16.271 1.00 96.00 97 ARG A C 1
ATOM 758 O O . ARG A 1 97 ? 19.539 -4.215 -16.346 1.00 96.00 97 ARG A O 1
ATOM 765 N N . LEU A 1 98 ? 20.423 -2.332 -17.217 1.00 96.44 98 LEU A N 1
ATOM 766 C CA . LEU A 1 98 ? 20.838 -2.899 -18.502 1.00 96.44 98 LEU A CA 1
ATOM 767 C C . LEU A 1 98 ? 22.300 -2.540 -18.800 1.00 96.44 98 LEU A C 1
ATOM 769 O O . LEU A 1 98 ? 22.756 -1.501 -18.320 1.00 96.44 98 LEU A O 1
ATOM 773 N N . PRO A 1 99 ? 23.030 -3.351 -19.590 1.00 96.88 99 PRO A N 1
ATOM 774 C CA . PRO A 1 99 ?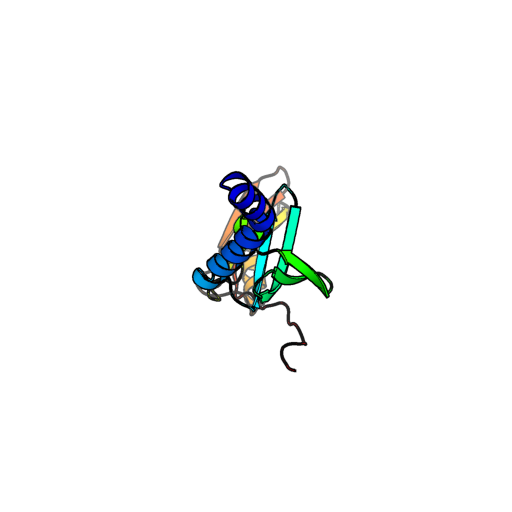 24.396 -3.036 -20.007 1.00 96.88 99 PRO A CA 1
ATOM 775 C C . PRO A 1 99 ? 24.505 -1.654 -20.657 1.00 96.88 99 PRO A C 1
ATOM 777 O O . PRO A 1 99 ? 23.653 -1.289 -21.471 1.00 96.88 99 PRO A O 1
ATOM 780 N N . ALA A 1 100 ? 25.555 -0.907 -20.309 1.00 93.75 100 ALA A N 1
ATOM 781 C CA . ALA A 1 100 ? 25.792 0.452 -20.805 1.00 93.75 100 ALA A CA 1
ATOM 782 C C . ALA A 1 100 ? 26.183 0.500 -22.294 1.00 93.75 100 ALA A C 1
ATOM 784 O O . ALA A 1 100 ? 26.077 1.550 -22.918 1.00 93.75 100 ALA A O 1
ATOM 785 N N . GLU A 1 101 ? 26.594 -0.637 -22.861 1.00 94.94 101 GLU A N 1
ATOM 786 C CA . GLU A 1 101 ? 26.916 -0.797 -24.286 1.00 94.94 101 GLU A CA 1
ATOM 787 C C . GLU A 1 101 ? 25.685 -0.668 -25.198 1.00 94.94 101 GLU A C 1
ATOM 789 O O . GLU A 1 101 ? 25.814 -0.405 -26.392 1.00 94.94 101 GLU A O 1
ATOM 794 N N . ASN A 1 102 ? 24.479 -0.849 -24.649 1.00 95.00 102 ASN A N 1
ATOM 795 C CA . ASN A 1 102 ? 23.247 -0.704 -25.415 1.00 95.00 102 ASN A CA 1
ATOM 796 C C . ASN A 1 102 ? 22.996 0.765 -25.774 1.00 95.00 102 ASN A C 1
ATOM 798 O O . ASN A 1 102 ? 23.069 1.636 -24.908 1.00 95.00 102 ASN A O 1
ATOM 802 N N . ASP A 1 103 ? 22.580 1.030 -27.018 1.00 95.25 103 ASP A N 1
ATOM 803 C CA . ASP A 1 103 ? 22.125 2.364 -27.426 1.00 95.25 103 ASP A CA 1
ATOM 804 C C . ASP A 1 103 ? 20.955 2.836 -26.531 1.00 95.25 103 ASP A C 1
ATOM 806 O O . ASP A 1 103 ? 19.881 2.214 -26.540 1.00 95.25 103 ASP A O 1
ATOM 810 N N . PRO A 1 104 ? 21.109 3.945 -25.779 1.00 93.94 104 PRO A N 1
ATOM 811 C CA . PRO A 1 104 ? 20.066 4.439 -24.892 1.00 93.94 104 PRO A CA 1
ATOM 812 C C . PRO A 1 104 ? 18.735 4.734 -25.582 1.00 93.94 104 PRO A C 1
ATOM 814 O O . PRO A 1 104 ? 17.680 4.545 -24.969 1.00 93.94 104 PRO A O 1
ATOM 817 N N . GLU A 1 105 ? 18.751 5.183 -26.838 1.00 94.81 105 GLU A N 1
ATOM 818 C CA . GLU A 1 105 ? 17.520 5.488 -27.569 1.00 94.81 105 GLU A CA 1
ATOM 819 C C . GLU A 1 105 ? 16.832 4.217 -28.083 1.00 94.81 105 GLU A C 1
ATOM 821 O O . GLU A 1 105 ? 15.600 4.120 -28.045 1.00 94.81 105 GLU A O 1
ATOM 826 N N . ALA A 1 106 ? 17.591 3.196 -28.493 1.00 95.75 106 ALA A N 1
ATOM 827 C CA . ALA A 1 106 ? 17.052 1.862 -28.752 1.00 95.75 106 ALA A CA 1
ATOM 828 C C . ALA A 1 106 ? 16.401 1.250 -27.500 1.00 95.75 106 ALA A C 1
ATOM 830 O O . ALA A 1 106 ? 15.266 0.773 -27.580 1.00 95.75 106 ALA A O 1
ATOM 831 N N . VAL A 1 107 ? 17.057 1.338 -26.337 1.00 96.25 107 VAL A N 1
ATOM 832 C CA . VAL A 1 107 ? 16.509 0.843 -25.062 1.00 96.25 107 VAL A CA 1
ATOM 833 C C . VAL A 1 107 ? 15.198 1.547 -24.717 1.00 96.25 107 VAL A C 1
ATOM 835 O O . VAL A 1 107 ? 14.194 0.888 -24.444 1.00 96.25 107 VAL A O 1
ATOM 838 N N . LYS A 1 108 ? 15.162 2.885 -24.769 1.00 95.00 108 LYS A N 1
ATOM 839 C CA . LYS A 1 108 ? 13.933 3.649 -24.500 1.00 95.00 108 LYS A CA 1
ATOM 840 C C . LYS A 1 108 ? 12.801 3.252 -25.449 1.00 95.00 108 LYS A C 1
ATOM 842 O O . LYS A 1 108 ? 11.678 3.058 -24.989 1.00 95.00 108 LYS A O 1
ATOM 847 N N . ARG A 1 109 ? 13.075 3.094 -26.751 1.00 95.31 109 ARG A N 1
ATOM 848 C CA . ARG A 1 109 ? 12.070 2.641 -27.732 1.00 95.31 109 ARG A CA 1
ATOM 849 C C . ARG A 1 109 ? 11.514 1.262 -27.388 1.00 95.31 109 ARG A C 1
ATOM 851 O O . ARG A 1 109 ? 10.297 1.099 -27.419 1.00 95.31 109 ARG A O 1
ATOM 858 N N . ALA A 1 110 ? 12.372 0.310 -27.024 1.00 95.38 110 ALA A N 1
ATOM 859 C CA . ALA A 1 110 ? 11.949 -1.030 -26.619 1.00 95.38 110 ALA A CA 1
ATOM 860 C C . ALA A 1 110 ? 11.072 -0.995 -25.355 1.00 95.38 110 ALA A C 1
ATOM 862 O O . ALA A 1 110 ? 10.006 -1.607 -25.321 1.00 95.38 110 ALA A O 1
ATOM 863 N N . LEU A 1 111 ? 11.463 -0.207 -24.349 1.00 94.69 111 LEU A N 1
ATOM 864 C CA . LEU A 1 111 ? 10.679 -0.007 -23.127 1.00 94.69 111 LEU A CA 1
ATOM 865 C C . LEU A 1 111 ? 9.294 0.596 -23.418 1.00 94.69 111 LEU A C 1
ATOM 867 O O . LEU A 1 111 ? 8.285 0.128 -22.886 1.00 94.69 111 LEU A O 1
ATOM 871 N N . TYR A 1 112 ? 9.220 1.605 -24.291 1.00 94.69 112 TYR A N 1
ATOM 872 C CA . TYR A 1 112 ? 7.941 2.185 -24.705 1.00 94.69 112 TYR A CA 1
ATOM 873 C C . TYR A 1 112 ? 7.083 1.211 -25.515 1.00 94.69 112 TYR A C 1
ATOM 875 O O . TYR A 1 112 ? 5.866 1.216 -25.345 1.00 94.69 112 TYR A O 1
ATOM 883 N N . ALA A 1 113 ? 7.689 0.392 -26.379 1.00 93.38 113 ALA A N 1
ATOM 884 C CA . ALA A 1 113 ? 6.975 -0.634 -27.133 1.00 93.38 113 ALA A CA 1
ATOM 885 C C . ALA A 1 113 ? 6.339 -1.663 -26.187 1.00 93.38 113 ALA A C 1
ATOM 887 O O . ALA A 1 113 ? 5.132 -1.870 -26.258 1.00 93.38 113 ALA A O 1
ATOM 888 N N . GLY A 1 114 ? 7.104 -2.190 -25.225 1.00 91.31 114 GLY A N 1
ATOM 889 C CA . GLY A 1 114 ? 6.585 -3.138 -24.235 1.00 91.31 114 GLY A CA 1
ATOM 890 C C . GLY A 1 114 ? 5.461 -2.559 -23.369 1.00 91.31 114 GLY A C 1
ATOM 891 O O . GLY A 1 114 ? 4.462 -3.226 -23.123 1.00 91.31 114 GLY A O 1
ATOM 892 N N . LEU A 1 115 ? 5.551 -1.288 -22.954 1.00 89.38 115 LEU A N 1
ATOM 893 C CA . LEU A 1 115 ? 4.457 -0.652 -22.206 1.00 89.38 115 LEU A CA 1
ATOM 894 C C . LEU A 1 115 ? 3.152 -0.539 -22.992 1.00 89.38 115 LEU A C 1
ATOM 896 O O . LEU A 1 115 ? 2.087 -0.572 -22.378 1.00 89.38 115 LEU A O 1
ATOM 900 N N . ARG A 1 116 ? 3.215 -0.363 -24.317 1.00 88.12 116 ARG A N 1
ATOM 901 C CA . ARG A 1 116 ? 2.012 -0.242 -25.157 1.00 88.12 116 ARG A CA 1
ATOM 902 C C . ARG A 1 116 ? 1.214 -1.540 -25.217 1.00 88.12 116 ARG A C 1
ATOM 904 O O . ARG A 1 116 ? 0.011 -1.481 -25.444 1.00 88.12 116 ARG A O 1
ATOM 911 N N . GLU A 1 117 ? 1.859 -2.680 -24.993 1.00 89.00 117 GLU A N 1
ATOM 912 C CA . GLU A 1 117 ? 1.202 -3.990 -24.956 1.00 89.00 117 GLU A CA 1
ATOM 913 C C . GLU A 1 117 ? 0.443 -4.230 -23.640 1.00 89.00 117 GLU A C 1
ATOM 915 O O . GLU A 1 117 ? -0.423 -5.101 -23.559 1.00 89.00 117 GLU A O 1
ATOM 920 N N . VAL A 1 118 ? 0.707 -3.427 -22.604 1.00 87.12 118 VAL A N 1
ATOM 921 C CA . VAL A 1 118 ? 0.032 -3.540 -21.310 1.00 87.12 118 VAL A CA 1
ATOM 922 C C . VAL A 1 118 ? -1.259 -2.720 -21.323 1.00 87.12 118 VAL A C 1
ATOM 924 O O . VAL A 1 118 ? -1.251 -1.514 -21.089 1.00 87.12 118 VAL A O 1
ATOM 927 N N . SER A 1 119 ? -2.397 -3.388 -21.516 1.00 84.06 119 SER A N 1
ATOM 928 C CA . SER A 1 119 ? -3.732 -2.761 -21.603 1.00 84.06 119 SER A CA 1
ATOM 929 C C . SER A 1 119 ? -4.126 -1.895 -20.395 1.00 84.06 119 SER A C 1
ATOM 931 O O . SER A 1 119 ? -4.928 -0.969 -20.522 1.00 84.06 119 SER A O 1
ATOM 933 N N . ALA A 1 120 ? -3.563 -2.170 -19.215 1.00 83.94 120 ALA A N 1
ATOM 934 C CA . ALA A 1 120 ? -3.806 -1.392 -18.003 1.00 83.94 120 ALA A CA 1
ATOM 935 C C . ALA A 1 120 ? -3.065 -0.042 -17.985 1.00 83.94 120 ALA A C 1
ATOM 937 O O . ALA A 1 120 ? -3.407 0.828 -17.181 1.00 83.94 120 ALA A O 1
ATOM 938 N N . VAL A 1 121 ? -2.046 0.149 -18.828 1.00 87.06 121 VAL A N 1
ATOM 939 C CA . VAL A 1 121 ? -1.240 1.374 -18.887 1.00 87.06 121 VAL A CA 1
ATOM 940 C C . VAL A 1 121 ? -1.974 2.437 -19.694 1.00 87.06 121 VAL A C 1
ATOM 942 O O . VAL A 1 121 ? -2.501 2.189 -20.773 1.00 87.06 121 VAL A O 1
ATOM 945 N N . LEU A 1 122 ? -2.010 3.653 -19.161 1.00 85.50 122 LEU A N 1
ATOM 946 C CA . LEU A 1 122 ? -2.632 4.778 -19.837 1.00 85.50 122 LEU A CA 1
ATOM 947 C C . LEU A 1 122 ? -1.689 5.409 -20.854 1.00 85.50 122 LEU A C 1
ATOM 949 O O . LEU A 1 122 ? -0.507 5.625 -20.588 1.00 85.50 122 LEU A O 1
ATOM 953 N N . SER A 1 123 ? -2.264 5.803 -21.986 1.00 84.50 123 SER A N 1
ATOM 954 C CA . SER A 1 123 ? -1.594 6.602 -23.011 1.00 84.50 123 SER A CA 1
ATOM 955 C C . SER A 1 123 ? -1.386 8.061 -22.588 1.00 84.50 123 SER A C 1
ATOM 957 O O . SER A 1 123 ? -0.442 8.698 -23.054 1.00 84.50 123 SER A O 1
ATOM 959 N N . TYR A 1 124 ? -2.225 8.588 -21.686 1.00 82.75 124 TYR A N 1
ATOM 960 C CA . TYR A 1 124 ? -2.101 9.938 -21.136 1.00 82.75 124 TYR A CA 1
ATOM 961 C C . TYR A 1 124 ? -2.182 9.951 -19.596 1.00 82.75 124 TYR A C 1
ATOM 963 O O . TYR A 1 124 ? -3.108 9.363 -19.029 1.00 82.75 124 TYR A O 1
ATOM 971 N N . PRO A 1 125 ? -1.263 10.648 -18.895 1.00 85.25 125 PRO A N 1
ATOM 972 C CA . PRO A 1 125 ? -0.057 11.288 -19.421 1.00 85.25 125 PRO A CA 1
ATOM 973 C C . PRO A 1 125 ? 0.923 10.247 -19.975 1.00 85.25 125 PRO A C 1
ATOM 975 O O . PRO A 1 125 ? 1.027 9.146 -19.435 1.00 85.25 125 PRO A O 1
ATOM 978 N N . ALA A 1 126 ? 1.636 10.614 -21.042 1.00 87.56 126 ALA A N 1
ATOM 979 C CA . ALA A 1 126 ? 2.542 9.703 -21.734 1.00 87.56 126 ALA A CA 1
ATOM 980 C C . ALA A 1 126 ? 3.612 9.137 -20.777 1.00 87.56 126 ALA A C 1
ATOM 982 O O . ALA A 1 126 ? 4.177 9.901 -19.978 1.00 87.56 126 ALA A O 1
ATOM 983 N N . PRO A 1 127 ? 3.915 7.826 -20.854 1.00 91.81 127 PRO A N 1
ATOM 984 C CA . PRO A 1 127 ? 5.021 7.235 -20.118 1.00 91.81 127 PRO A CA 1
ATOM 985 C C . PRO A 1 127 ? 6.351 7.934 -20.407 1.00 91.81 127 PRO A C 1
ATOM 987 O O . PRO A 1 127 ? 6.574 8.448 -21.502 1.00 91.81 127 PRO A O 1
ATOM 990 N N . LYS A 1 128 ? 7.259 7.925 -19.430 1.00 93.69 128 LYS A N 1
ATOM 991 C CA . LYS A 1 128 ? 8.600 8.512 -19.553 1.00 93.69 128 LYS A CA 1
ATOM 992 C C . LYS A 1 128 ? 9.653 7.532 -19.063 1.00 93.69 128 LYS A C 1
ATOM 994 O O . LYS A 1 128 ? 9.560 7.065 -17.931 1.00 93.69 128 LYS A O 1
ATOM 999 N N . ALA A 1 129 ? 10.664 7.271 -19.879 1.00 94.19 129 ALA A N 1
ATOM 1000 C CA . ALA A 1 129 ? 11.854 6.518 -19.506 1.00 94.19 129 ALA A CA 1
ATOM 1001 C C . ALA A 1 129 ? 13.031 7.481 -19.296 1.00 94.19 129 ALA A C 1
ATOM 1003 O O . ALA A 1 129 ? 13.384 8.244 -20.196 1.00 94.19 129 ALA A O 1
ATOM 1004 N N . LEU A 1 130 ? 13.623 7.452 -18.103 1.00 94.12 130 LEU A N 1
ATOM 1005 C CA . LEU A 1 130 ? 14.769 8.278 -17.718 1.00 94.12 130 LEU A CA 1
ATOM 1006 C C . LEU A 1 130 ? 15.919 7.383 -17.269 1.00 94.12 130 LEU A C 1
ATOM 1008 O O . LEU A 1 130 ? 15.680 6.388 -16.592 1.00 94.12 130 LEU A O 1
ATOM 1012 N N . ILE A 1 131 ? 17.154 7.757 -17.590 1.00 95.38 131 ILE A N 1
ATOM 1013 C CA . ILE A 1 131 ? 18.326 7.167 -16.939 1.00 95.38 131 ILE A CA 1
ATOM 1014 C C . ILE A 1 131 ? 18.426 7.826 -15.565 1.00 95.38 131 ILE A C 1
ATOM 1016 O O . ILE A 1 131 ? 18.465 9.051 -15.473 1.00 95.38 131 ILE A O 1
ATOM 1020 N N . VAL A 1 132 ? 18.381 7.024 -14.506 1.00 95.62 132 VAL A N 1
ATOM 1021 C CA . VAL A 1 132 ? 18.394 7.520 -13.118 1.00 95.62 132 VAL A CA 1
ATOM 1022 C C . VAL A 1 132 ? 19.689 7.204 -12.388 1.00 95.62 132 VAL A C 1
ATOM 1024 O O . VAL A 1 132 ? 19.924 7.743 -11.314 1.00 95.62 132 VAL A O 1
ATOM 1027 N N . GLU A 1 133 ? 20.504 6.319 -12.951 1.00 94.44 133 GLU A N 1
ATOM 1028 C CA . GLU A 1 133 ? 21.731 5.842 -12.334 1.00 94.44 133 GLU A CA 1
ATOM 1029 C C . GLU A 1 133 ? 22.668 5.335 -13.437 1.00 94.44 133 GLU A C 1
ATOM 1031 O O . GLU A 1 133 ? 22.221 4.656 -14.369 1.00 94.44 133 GLU A O 1
ATOM 1036 N N . THR A 1 134 ? 23.951 5.662 -13.309 1.00 95.25 134 THR A N 1
ATOM 1037 C CA . THR A 1 134 ? 25.016 5.263 -14.232 1.00 95.25 134 THR A CA 1
ATOM 1038 C C . THR A 1 134 ? 26.083 4.532 -13.432 1.00 95.25 134 THR A C 1
ATOM 1040 O O . THR A 1 134 ? 26.688 5.124 -12.541 1.00 95.25 134 THR A O 1
ATOM 1043 N N . GLY A 1 135 ? 26.287 3.251 -13.729 1.00 92.94 135 GLY A N 1
ATOM 1044 C CA . GLY A 1 135 ? 27.399 2.453 -13.220 1.00 92.94 135 GLY A CA 1
ATOM 1045 C C . GLY A 1 135 ? 28.492 2.274 -14.274 1.00 92.94 135 GLY A C 1
ATOM 1046 O O . GLY A 1 135 ? 28.349 2.720 -15.410 1.00 92.94 135 GLY A O 1
ATOM 1047 N N . GLU A 1 136 ? 29.572 1.579 -13.914 1.00 92.62 136 GLU A N 1
ATOM 1048 C CA . GLU A 1 136 ? 30.728 1.372 -14.806 1.00 92.62 136 GLU A CA 1
ATOM 1049 C C . GLU A 1 136 ? 30.389 0.571 -16.074 1.00 92.62 136 GLU A C 1
ATOM 1051 O O . GLU A 1 136 ? 30.930 0.847 -17.138 1.00 92.62 136 GLU A O 1
ATOM 1056 N N . ALA A 1 137 ? 29.466 -0.392 -15.975 1.00 94.38 137 ALA A N 1
ATOM 1057 C CA . ALA A 1 137 ? 29.071 -1.264 -17.087 1.00 94.38 137 ALA A CA 1
ATOM 1058 C C . ALA A 1 137 ? 27.549 -1.340 -17.300 1.00 94.38 137 ALA A C 1
ATOM 1060 O O . ALA A 1 137 ? 27.068 -2.142 -18.102 1.00 94.38 137 ALA A O 1
ATOM 1061 N N . TRP A 1 138 ? 26.757 -0.536 -16.585 1.00 94.62 138 TRP A N 1
ATOM 1062 C CA . TRP A 1 138 ? 25.296 -0.573 -16.680 1.00 94.62 138 TRP A CA 1
ATOM 1063 C C . TRP A 1 138 ? 24.659 0.804 -16.506 1.00 94.62 138 TRP A C 1
ATOM 1065 O O . TRP A 1 138 ? 25.185 1.682 -15.828 1.00 94.62 138 TRP A O 1
ATOM 1075 N N . LEU A 1 139 ? 23.473 0.960 -17.086 1.00 96.12 139 LEU A N 1
ATOM 1076 C CA . LEU A 1 139 ? 22.590 2.106 -16.905 1.00 96.12 139 LEU A CA 1
ATOM 1077 C C . LEU A 1 139 ? 21.269 1.624 -16.293 1.00 96.12 139 LEU A C 1
ATOM 1079 O O . LEU A 1 139 ? 20.713 0.605 -16.715 1.00 96.12 139 LEU A O 1
ATOM 1083 N N . THR A 1 140 ? 20.753 2.346 -15.296 1.00 96.62 140 THR A N 1
ATOM 1084 C CA . THR A 1 140 ? 19.411 2.094 -14.751 1.00 96.62 140 THR A CA 1
ATOM 1085 C C . THR A 1 140 ? 18.411 3.014 -15.437 1.00 96.62 140 THR A C 1
ATOM 1087 O O . THR A 1 140 ? 18.415 4.230 -15.234 1.00 96.62 140 THR A O 1
ATOM 1090 N N . TYR A 1 141 ? 17.495 2.425 -16.198 1.00 96.56 141 TYR A N 1
ATOM 1091 C CA . TYR A 1 141 ? 16.364 3.109 -16.811 1.00 96.56 141 TYR A CA 1
ATOM 1092 C C . TYR A 1 141 ? 15.151 2.998 -15.892 1.00 96.56 141 TYR A C 1
ATOM 1094 O O . TYR A 1 141 ? 14.661 1.902 -15.619 1.00 96.56 141 TYR A O 1
ATOM 1102 N N . LYS A 1 142 ? 14.632 4.131 -15.419 1.00 95.31 142 LYS A N 1
ATOM 1103 C CA . LYS A 1 142 ? 13.384 4.200 -14.662 1.00 95.31 142 LYS A CA 1
ATOM 1104 C C . LYS A 1 142 ? 12.255 4.666 -15.560 1.00 95.31 142 LYS A C 1
ATOM 1106 O O . LYS A 1 142 ? 12.274 5.770 -16.105 1.00 95.31 142 LYS A O 1
ATOM 1111 N N . MET A 1 143 ? 11.255 3.811 -15.680 1.00 93.62 143 MET A N 1
ATOM 1112 C CA . MET A 1 143 ? 10.081 4.030 -16.495 1.00 93.62 143 MET A CA 1
ATOM 1113 C C . MET A 1 143 ? 8.916 4.450 -15.614 1.00 93.62 143 MET A C 1
ATOM 1115 O O . MET A 1 143 ? 8.454 3.669 -14.789 1.00 93.62 143 MET A O 1
ATOM 1119 N N . PHE A 1 144 ? 8.449 5.681 -15.783 1.00 91.62 144 PHE A N 1
ATOM 1120 C CA . PHE A 1 144 ? 7.277 6.229 -15.113 1.00 91.62 144 PHE A CA 1
ATOM 1121 C C . PHE A 1 144 ? 6.071 6.130 -16.032 1.00 91.62 144 PHE A C 1
ATOM 1123 O O . PHE A 1 144 ? 6.123 6.587 -17.171 1.00 91.62 144 PHE A O 1
ATOM 1130 N N . TYR A 1 145 ? 4.972 5.592 -15.528 1.00 91.06 145 TYR A N 1
ATOM 1131 C CA . TYR A 1 145 ? 3.729 5.472 -16.280 1.00 91.06 145 TYR A CA 1
ATOM 1132 C C . TYR A 1 145 ? 2.539 5.590 -15.335 1.00 91.06 145 TYR A C 1
ATOM 1134 O O . TYR A 1 145 ? 2.682 5.494 -14.113 1.00 91.06 145 TYR A O 1
ATOM 1142 N N . ARG A 1 146 ? 1.355 5.831 -15.891 1.00 87.94 146 ARG A N 1
ATOM 1143 C CA . ARG A 1 146 ? 0.109 5.650 -15.151 1.00 87.94 146 ARG A CA 1
ATOM 1144 C C . ARG A 1 146 ? -0.534 4.354 -15.584 1.00 87.94 146 ARG A C 1
ATOM 1146 O O . ARG A 1 146 ? -0.552 4.057 -16.773 1.00 87.94 146 ARG A O 1
ATOM 1153 N N . SER A 1 147 ? -1.083 3.612 -14.639 1.00 85.50 147 SER A N 1
ATOM 1154 C CA . SER A 1 147 ? -1.922 2.465 -14.950 1.00 85.50 147 SER A CA 1
ATOM 1155 C C . SER A 1 147 ? -3.225 2.536 -14.176 1.00 85.50 147 SER A C 1
ATOM 1157 O O . SER A 1 147 ? -3.285 3.070 -13.064 1.00 85.50 147 SER A O 1
ATOM 1159 N N . ARG A 1 148 ? -4.286 1.996 -14.775 1.00 78.00 148 ARG A N 1
ATOM 1160 C CA . ARG A 1 148 ? -5.452 1.583 -14.005 1.00 78.00 148 ARG A CA 1
ATOM 1161 C C . ARG A 1 148 ? -4.984 0.459 -13.096 1.00 78.00 148 ARG A C 1
ATOM 1163 O O . ARG A 1 148 ? -4.336 -0.482 -13.550 1.00 78.00 148 ARG A O 1
ATOM 1170 N N . ILE A 1 149 ? -5.275 0.576 -11.809 1.00 64.75 149 ILE A N 1
ATOM 1171 C CA . ILE A 1 149 ? -5.141 -0.570 -10.922 1.00 64.75 149 ILE A CA 1
ATOM 1172 C C . ILE A 1 149 ? -6.284 -1.491 -11.327 1.00 64.75 149 ILE A C 1
ATOM 1174 O O . ILE A 1 149 ? -7.436 -1.197 -11.022 1.00 64.75 149 ILE A O 1
ATOM 1178 N N . SER A 1 150 ? -5.996 -2.566 -12.065 1.00 53.94 150 SER A N 1
ATOM 1179 C CA . SER A 1 150 ? -6.898 -3.704 -11.974 1.00 53.94 150 SER A CA 1
ATOM 1180 C C . SER A 1 150 ? -6.754 -4.182 -10.538 1.00 53.94 150 SER A C 1
ATOM 1182 O O . SER A 1 150 ? -5.637 -4.497 -10.111 1.00 53.94 150 SER A O 1
ATOM 1184 N N . ALA A 1 151 ? -7.851 -4.228 -9.780 1.00 47.41 151 ALA A N 1
ATOM 1185 C CA . ALA A 1 151 ? -7.892 -5.183 -8.683 1.00 47.41 151 ALA A CA 1
ATOM 1186 C C . ALA A 1 151 ? -7.370 -6.510 -9.268 1.00 47.41 151 ALA A C 1
ATOM 1188 O O . ALA A 1 151 ? -7.748 -6.828 -10.405 1.00 47.41 151 ALA A O 1
ATOM 1189 N N . PRO A 1 152 ? -6.426 -7.216 -8.616 1.00 47.34 152 PRO A N 1
ATOM 1190 C CA . PRO A 1 152 ? -6.073 -8.555 -9.078 1.00 47.34 152 PRO A CA 1
ATOM 1191 C C . PRO A 1 152 ? -7.398 -9.282 -9.284 1.00 47.34 152 PRO A C 1
ATOM 1193 O O . PRO A 1 152 ? -8.202 -9.243 -8.362 1.00 47.34 152 PRO A O 1
ATOM 1196 N N . ASN A 1 153 ? -7.673 -9.777 -10.500 1.00 42.12 153 ASN A N 1
ATOM 1197 C CA . ASN A 1 153 ? -8.941 -10.416 -10.865 1.00 42.12 153 ASN A CA 1
ATOM 1198 C C . ASN A 1 153 ? -9.346 -11.382 -9.744 1.00 42.12 153 ASN A C 1
ATOM 1200 O O . ASN A 1 153 ? -8.840 -12.501 -9.697 1.00 42.12 153 ASN A O 1
ATOM 1204 N N . THR A 1 154 ? -10.196 -10.940 -8.818 1.00 42.56 154 THR A N 1
ATOM 1205 C CA . THR A 1 154 ? -10.650 -11.743 -7.692 1.00 42.56 154 THR A CA 1
ATOM 1206 C C . THR A 1 154 ? -11.946 -12.400 -8.144 1.00 42.56 154 THR A C 1
ATOM 1208 O O . THR A 1 154 ? -12.946 -11.704 -8.326 1.00 42.56 154 THR A O 1
ATOM 1211 N N . PRO A 1 155 ? -11.967 -13.728 -8.367 1.00 38.38 155 PRO A N 1
ATOM 1212 C CA . PRO A 1 155 ? -13.120 -14.411 -8.957 1.00 38.38 155 PRO A CA 1
ATOM 1213 C C . PRO A 1 155 ? -14.386 -14.401 -8.084 1.00 38.38 155 PRO A C 1
ATOM 1215 O O . PRO A 1 155 ? -15.431 -14.865 -8.528 1.00 38.38 155 PRO A O 1
ATOM 1218 N N . TRP A 1 156 ? -14.321 -13.910 -6.842 1.00 51.91 156 TRP A N 1
ATOM 1219 C CA . TRP A 1 156 ? -15.426 -13.977 -5.883 1.00 51.91 156 TRP A CA 1
ATOM 1220 C C . TRP A 1 156 ? -16.413 -12.800 -5.963 1.00 51.91 156 TRP A C 1
ATOM 1222 O O . TRP A 1 156 ? -17.487 -12.899 -5.384 1.00 51.91 156 TRP A O 1
ATOM 1232 N N . ALA A 1 157 ? -16.135 -11.739 -6.735 1.00 35.19 157 ALA A N 1
ATOM 1233 C CA . ALA A 1 157 ? -17.050 -10.597 -6.913 1.00 35.19 157 ALA A CA 1
ATOM 1234 C C . ALA A 1 157 ? -18.302 -10.898 -7.781 1.00 35.19 157 ALA A C 1
ATOM 1236 O O . ALA A 1 157 ? -19.010 -9.980 -8.188 1.00 35.19 157 ALA A O 1
ATOM 1237 N N . MET A 1 158 ? -18.569 -12.172 -8.094 1.00 31.64 158 MET A N 1
ATOM 1238 C CA . MET A 1 158 ? -19.709 -12.636 -8.901 1.00 31.64 158 MET A CA 1
ATOM 1239 C C . MET A 1 158 ? -20.633 -13.617 -8.153 1.00 31.64 158 MET A C 1
ATOM 1241 O O . MET A 1 158 ? -21.286 -14.444 -8.790 1.00 31.64 158 MET A O 1
ATOM 1245 N N . ARG A 1 159 ? -20.703 -13.565 -6.819 1.00 32.50 159 ARG A N 1
ATOM 1246 C CA . ARG A 1 159 ? -21.697 -14.328 -6.046 1.00 32.50 159 ARG A CA 1
ATOM 1247 C C . ARG A 1 159 ? -22.421 -13.463 -5.035 1.00 32.50 159 ARG A C 1
ATOM 1249 O O . ARG A 1 159 ? -21.751 -12.602 -4.431 1.00 32.50 159 ARG A O 1
#

Solvent-accessible surface area (backbone atoms only — not comparable to full-atom values): 9077 Å² total; per-residue (Å²): 110,73,67,60,58,50,54,53,48,62,72,41,44,63,60,53,49,28,46,51,26,19,49,49,50,66,71,67,47,90,68,53,76,68,31,38,37,35,42,40,51,98,91,45,77,50,56,26,31,30,70,47,76,56,67,56,35,36,35,23,43,25,77,92,79,38,79,45,79,44,45,18,49,57,54,69,75,31,53,75,48,66,67,43,63,89,72,48,60,40,80,46,75,51,77,46,79,42,61,53,87,54,57,68,68,60,52,47,52,52,54,54,54,58,49,69,74,39,84,51,46,40,76,74,66,64,61,45,72,40,79,78,46,80,57,98,63,29,33,30,37,37,35,36,36,30,26,52,76,69,70,75,88,60,84,69,86,77,117

Nearest PDB structures (foldseek):
  7ux1-assembly1_A  TM=8.499E-01  e=5.622E-11  Escherichia coli K-12
  7uw5-assembly1_A  TM=8.056E-01  e=5.953E-11  Escherichia coli K-12
  7dlu-assembly1_A  TM=8.102E-01  e=7.069E-11  Pseudomonas aeruginosa PAO1
  6urt-assembly1_G  TM=7.348E-01  e=3.470E-09  Escherichia coli K-12
  6lyp-assembly1_A  TM=7.447E-01  e=6.152E-09  Arabidopsis thaliana

Foldseek 3Di:
DVVVVVVVCVVCVVVVLLQVLLVVCVVVVPDDQQWWKWKDDPNDIFTFGFHDRDRFWTWGQGPPRDIDTGTSSRRSVIDMDTQCVVLPFDKDKDKDKDFPPDDPVVVQVVVLVVQVPPPQWDPPPPKDWDFPDDDPTITIIMIITTGRPDPPPDVPPPD

Mean predicted aligned error: 9.66 Å

Radius of gyration: 22.98 Å; Cα contacts (8 Å, |Δi|>4): 241; chains: 1; bounding box: 52×27×74 Å

pLDDT: mean 86.26, std 13.2, range [31.64, 96.88]

Sequence (159 aa):
SAVFSVIIGLALQDTLGSLFAGLSLQLEQPFRIGDWVEVQNGGQKWSGQIQEVNWRATFLLGYSDVLIVIPNKILATSQIVVFTYEARPGRRSQAFRLPAENDPEAVKRALYAGLREVSAVLSYPAPKALIVETGEAWLTYKMFYRSRISAPNTPWAMR